Protein AF-A0A484FZ51-F1 (afdb_monomer)

Secondary structure (DSSP, 8-state):
--------------------PPPP---------SS--HHHHHHHHHHHHHHHHHHHHHHHHHHHHHHHHHHHHHHHHHHHHHHHHHHHHHHHHHHHHHHHHHHHHHT----------S-GGG-PPPP------STTHHHHHHHHHHHHHHHHHHHHHT-

Foldseek 3Di:
DDDDDDDDDDDDPPPPPDPDDDDDDDDDDDPDDPDDDVVVVVVVVVVVVVVVVVVVVVVVVVVVVVVVVVVVVVVVVVVVVVVVVVVVVVVVVVVVVVCVVVVVVVPDDDPDDDDDDDPPPPPPDDDPDDDDDCPCVVVVVVVVVVVVVVVVVVVVVVD

Radius of gyration: 43.94 Å; Cα contacts (8 Å, |Δi|>4): 1; chains: 1; bounding box: 105×54×116 Å

Sequence (159 aa):
MQFLLALSPNGTLKSRLSLSTRLPGAASQNVSSGGPSPMLVARIAEKKAELEHLKELRDLSAAVAGQMEALEQKLSTLSDGTEAIAMVIGNWHNVLRAISMASTKLAKPPTDEPTEPEEERSMPLPQTLVRIPTEHAPTLQAQAENAIEGAENSSMLSR

Structure (mmCIF, N/CA/C/O backbone):
data_AF-A0A484FZ51-F1
#
_entry.id   AF-A0A484FZ51-F1
#
loop_
_atom_site.group_PDB
_atom_site.id
_atom_site.type_symbol
_atom_site.label_atom_id
_atom_site.label_alt_id
_atom_site.label_comp_id
_atom_site.label_asym_id
_atom_site.label_entity_id
_atom_site.label_seq_id
_atom_site.pdbx_PDB_ins_code
_atom_site.Cartn_x
_atom_site.Cartn_y
_atom_site.Cartn_z
_atom_site.occupancy
_atom_site.B_iso_or_equiv
_atom_site.auth_seq_id
_atom_site.auth_comp_id
_atom_site.auth_asym_id
_atom_site.auth_atom_id
_atom_site.pdbx_PDB_model_num
ATOM 1 N N . MET A 1 1 ? 61.530 -5.740 -8.670 1.00 41.44 1 MET A N 1
ATOM 2 C CA . MET A 1 1 ? 61.052 -4.764 -7.671 1.00 41.44 1 MET A CA 1
ATOM 3 C C . MET A 1 1 ? 59.628 -4.383 -8.011 1.00 41.44 1 MET A C 1
ATOM 5 O O . MET A 1 1 ? 59.350 -4.044 -9.152 1.00 41.44 1 MET A O 1
ATOM 9 N N . GLN A 1 2 ? 58.752 -4.539 -7.030 1.00 45.59 2 GLN A N 1
ATOM 10 C CA . GLN A 1 2 ? 57.308 -4.346 -7.063 1.00 45.59 2 GLN A CA 1
ATOM 11 C C . GLN A 1 2 ? 56.976 -3.100 -6.237 1.00 45.59 2 GLN A C 1
ATOM 13 O O . GLN A 1 2 ? 57.512 -3.002 -5.145 1.00 45.59 2 GLN A O 1
ATOM 18 N N . PHE A 1 3 ? 56.122 -2.209 -6.749 1.00 35.88 3 PHE A N 1
ATOM 19 C CA . PHE A 1 3 ? 55.266 -1.230 -6.041 1.00 35.88 3 PHE A CA 1
ATOM 20 C C . PHE A 1 3 ? 54.271 -0.732 -7.112 1.00 35.88 3 PHE A C 1
ATOM 22 O O . PHE A 1 3 ? 54.704 -0.172 -8.111 1.00 35.88 3 PHE A O 1
ATOM 29 N N . LEU A 1 4 ? 53.004 -1.149 -7.192 1.00 41.19 4 LEU A N 1
ATOM 30 C CA . LEU A 1 4 ? 51.853 -1.080 -6.278 1.00 41.19 4 LEU A CA 1
ATOM 31 C C . LEU A 1 4 ? 51.253 0.336 -6.109 1.00 41.19 4 LEU A C 1
ATOM 33 O O . LEU A 1 4 ? 51.839 1.179 -5.449 1.00 41.19 4 LEU A O 1
ATOM 37 N N . LEU A 1 5 ? 50.038 0.480 -6.672 1.00 43.38 5 LEU A N 1
ATOM 38 C CA . LEU A 1 5 ? 48.888 1.338 -6.317 1.00 43.38 5 LEU A CA 1
ATOM 39 C C . LEU A 1 5 ? 49.073 2.858 -6.152 1.00 43.38 5 LEU A C 1
ATOM 41 O O . LEU A 1 5 ? 49.687 3.314 -5.199 1.00 43.38 5 LEU A O 1
ATOM 45 N N . ALA A 1 6 ? 48.297 3.627 -6.928 1.00 36.53 6 ALA A N 1
ATOM 46 C CA . ALA A 1 6 ? 47.382 4.616 -6.349 1.00 36.53 6 ALA A CA 1
ATOM 47 C C . ALA A 1 6 ? 46.270 5.001 -7.338 1.00 36.53 6 ALA A C 1
ATOM 49 O O . ALA A 1 6 ? 46.490 5.610 -8.382 1.00 36.53 6 ALA A O 1
ATOM 50 N N . LEU A 1 7 ? 45.057 4.633 -6.943 1.00 49.62 7 LEU A N 1
ATOM 51 C CA . LEU A 1 7 ? 43.792 5.229 -7.336 1.00 49.62 7 LEU A CA 1
ATOM 52 C C . LEU A 1 7 ? 43.815 6.736 -7.008 1.00 49.62 7 LEU A C 1
ATOM 54 O O . LEU A 1 7 ? 44.153 7.103 -5.882 1.00 49.62 7 LEU A O 1
ATOM 58 N N . SER A 1 8 ? 43.390 7.605 -7.925 1.00 46.28 8 SER A N 1
ATOM 59 C CA . SER A 1 8 ? 42.742 8.868 -7.552 1.00 46.28 8 SER A CA 1
ATOM 60 C C . SER A 1 8 ? 42.035 9.533 -8.728 1.00 46.28 8 SER A C 1
ATOM 62 O O . SER A 1 8 ? 42.366 9.265 -9.882 1.00 46.28 8 SER A O 1
ATOM 64 N N . PRO A 1 9 ? 41.006 10.337 -8.426 1.00 55.34 9 PRO A N 1
ATOM 65 C CA . PRO A 1 9 ? 39.780 10.457 -9.184 1.00 55.34 9 PRO A CA 1
ATOM 66 C C . PRO A 1 9 ? 39.753 11.829 -9.872 1.00 55.34 9 PRO A C 1
ATOM 68 O O . PRO A 1 9 ? 40.744 12.549 -9.891 1.00 55.34 9 PRO A O 1
ATOM 71 N N . ASN A 1 10 ? 38.585 12.231 -10.355 1.00 39.75 10 ASN A N 1
ATOM 72 C CA . ASN A 1 10 ? 38.274 13.588 -10.801 1.00 39.75 10 ASN A CA 1
ATOM 73 C C . ASN A 1 10 ? 38.620 13.933 -12.263 1.00 39.75 10 ASN A C 1
ATOM 75 O O . ASN A 1 10 ? 39.704 14.377 -12.625 1.00 39.75 10 ASN A O 1
ATOM 79 N N . GLY A 1 11 ? 37.583 13.817 -13.096 1.00 52.50 11 GLY A N 1
ATOM 80 C CA . GLY A 1 11 ? 36.967 15.033 -13.622 1.00 52.50 11 GLY A CA 1
ATOM 81 C C . GLY A 1 11 ? 37.769 15.796 -14.668 1.00 52.50 11 GLY A C 1
ATOM 82 O O . GLY A 1 11 ? 38.178 16.926 -14.439 1.00 52.50 11 GLY A O 1
ATOM 83 N N . THR A 1 12 ? 37.884 15.246 -15.874 1.00 38.94 12 THR A N 1
ATOM 84 C CA . THR A 1 12 ? 38.037 16.087 -17.070 1.00 38.94 12 THR A CA 1
ATOM 85 C C . THR A 1 12 ? 36.930 15.760 -18.061 1.00 38.94 12 THR A C 1
ATOM 87 O O . THR A 1 12 ? 36.986 14.785 -18.809 1.00 38.94 12 THR A O 1
ATOM 90 N N . LEU A 1 13 ? 35.890 16.603 -18.041 1.00 43.81 13 LEU A N 1
ATOM 91 C CA . LEU A 1 13 ? 34.866 16.678 -19.077 1.00 43.81 13 LEU A CA 1
ATOM 92 C C . LEU A 1 13 ? 35.560 16.905 -20.426 1.00 43.81 13 LEU A C 1
ATOM 94 O O . LEU A 1 13 ? 35.964 18.022 -20.754 1.00 43.81 13 LEU A O 1
ATOM 98 N N . LYS A 1 14 ? 35.654 15.864 -21.254 1.00 45.97 14 LYS A N 1
ATOM 99 C CA . LYS A 1 14 ? 35.835 16.059 -22.693 1.00 45.97 14 LYS A CA 1
ATOM 100 C C . LYS A 1 14 ? 34.494 16.498 -23.263 1.00 45.97 14 LYS A C 1
ATOM 102 O O . LYS A 1 14 ? 33.693 15.676 -23.694 1.00 45.97 14 LYS A O 1
ATOM 107 N N . SER A 1 15 ? 34.266 17.809 -23.251 1.00 48.56 15 SER A N 1
ATOM 108 C CA . SER A 1 15 ? 33.233 18.442 -24.065 1.00 48.56 15 SER A CA 1
ATOM 109 C C . SER A 1 15 ? 33.509 18.101 -25.529 1.00 48.56 15 SER A C 1
ATOM 111 O O . SER A 1 15 ? 34.396 18.668 -26.167 1.00 48.56 15 SER A O 1
ATOM 113 N N . ARG A 1 16 ? 32.796 17.107 -26.058 1.00 49.56 16 ARG A N 1
ATOM 114 C CA . ARG A 1 16 ? 32.667 16.907 -27.499 1.00 49.56 16 ARG A CA 1
ATOM 115 C C . ARG A 1 16 ? 31.301 17.428 -27.915 1.00 49.56 16 ARG A C 1
ATOM 117 O O . ARG A 1 16 ? 30.363 16.659 -28.090 1.00 49.56 16 ARG A O 1
ATOM 124 N N . LEU A 1 17 ? 31.211 18.742 -28.117 1.00 49.59 17 LEU A N 1
ATOM 125 C CA . LEU A 1 17 ? 30.235 19.284 -29.057 1.00 49.59 17 LEU A CA 1
ATOM 126 C C . LEU A 1 17 ? 30.550 18.672 -30.431 1.00 49.59 17 LEU A C 1
ATOM 128 O O . LEU A 1 17 ? 31.522 19.046 -31.082 1.00 49.59 17 LEU A O 1
ATOM 132 N N . SER A 1 18 ? 29.750 17.701 -30.862 1.00 49.25 18 SER A N 1
ATOM 133 C CA . SER A 1 18 ? 29.698 17.283 -32.261 1.00 49.25 18 SER A CA 1
ATOM 134 C C . SER A 1 18 ? 28.311 17.616 -32.791 1.00 49.25 18 SER A C 1
ATOM 136 O O . SER A 1 18 ? 27.397 16.798 -32.770 1.00 49.25 18 SER A O 1
ATOM 138 N N . LEU A 1 19 ? 28.153 18.863 -33.234 1.00 50.19 19 LEU A N 1
ATOM 139 C CA . LEU A 1 19 ? 27.029 19.280 -34.060 1.00 50.19 19 LEU A CA 1
ATOM 140 C C . LEU A 1 19 ? 27.341 18.850 -35.498 1.00 50.19 19 LEU A C 1
ATOM 142 O O . LEU A 1 19 ? 28.135 19.487 -36.186 1.00 50.19 19 LEU A O 1
ATOM 146 N N . SER A 1 20 ? 26.773 17.729 -35.940 1.00 55.22 20 SER A N 1
ATOM 147 C CA . SER A 1 20 ? 26.898 17.275 -37.327 1.00 55.22 20 SER A CA 1
ATOM 148 C C . SER A 1 20 ? 25.686 17.752 -38.128 1.00 55.22 20 SER A C 1
ATOM 150 O O . SER A 1 20 ? 24.657 17.083 -38.190 1.00 55.22 20 SER A O 1
ATOM 152 N N . THR A 1 21 ? 25.817 18.933 -38.732 1.00 54.72 21 THR A N 1
ATOM 153 C CA . THR A 1 21 ? 24.939 19.406 -39.810 1.00 54.72 21 THR A CA 1
ATOM 154 C C . THR A 1 21 ? 25.127 18.499 -41.025 1.00 54.72 21 THR A C 1
ATOM 156 O O . THR A 1 21 ? 26.227 18.408 -41.568 1.00 54.72 21 THR A O 1
ATOM 159 N N . ARG A 1 22 ? 24.063 17.815 -41.462 1.00 49.41 22 ARG A N 1
ATOM 160 C CA . ARG A 1 22 ? 24.036 17.082 -42.736 1.00 49.41 22 ARG A CA 1
ATOM 161 C C . ARG A 1 22 ? 23.414 17.965 -43.820 1.00 49.41 22 ARG A C 1
ATOM 163 O O . ARG A 1 22 ? 22.238 18.296 -43.726 1.00 49.41 22 ARG A O 1
ATOM 170 N N . LEU A 1 23 ? 24.181 18.273 -44.863 1.00 51.22 23 LEU A N 1
ATOM 171 C CA . LEU A 1 23 ? 23.661 18.615 -46.192 1.00 51.22 23 LEU A CA 1
ATOM 172 C C . LEU A 1 23 ? 23.864 17.394 -47.108 1.00 51.22 23 LEU A C 1
ATOM 174 O O . LEU A 1 23 ? 24.968 16.847 -47.112 1.00 51.22 23 LEU A O 1
ATOM 178 N N . PRO A 1 24 ? 22.867 16.962 -47.900 1.00 55.09 24 PRO A N 1
ATOM 179 C CA . PRO A 1 24 ? 23.087 16.034 -48.999 1.00 55.09 24 PRO A CA 1
ATOM 180 C C . PRO A 1 24 ? 23.305 16.826 -50.295 1.00 55.09 24 PRO A C 1
ATOM 182 O O . PRO A 1 24 ? 22.440 17.592 -50.712 1.00 55.09 24 PRO A O 1
ATOM 185 N N . GLY A 1 25 ? 24.450 16.649 -50.953 1.00 47.06 25 GLY A N 1
ATOM 186 C CA . GLY A 1 25 ? 24.676 17.263 -52.259 1.00 47.06 25 GLY A CA 1
ATOM 187 C C . GLY A 1 25 ? 26.016 16.896 -52.885 1.00 47.06 25 GLY A C 1
ATOM 188 O O . GLY A 1 25 ? 27.055 17.089 -52.269 1.00 47.06 25 GLY A O 1
ATOM 189 N N . ALA A 1 26 ? 25.933 16.449 -54.138 1.00 45.75 26 ALA A N 1
ATOM 190 C CA . ALA A 1 26 ? 26.993 16.140 -55.098 1.00 45.75 26 ALA A CA 1
ATOM 191 C C . ALA A 1 26 ? 27.640 14.743 -55.012 1.00 45.75 26 ALA A C 1
ATOM 193 O O . ALA A 1 26 ? 28.228 14.318 -54.022 1.00 45.75 26 ALA A O 1
ATOM 194 N N . ALA A 1 27 ? 27.483 14.040 -56.132 1.00 58.06 27 ALA A N 1
ATOM 195 C CA . ALA A 1 27 ? 27.945 12.701 -56.427 1.00 58.06 27 ALA A CA 1
ATOM 196 C C . ALA A 1 27 ? 29.472 12.562 -56.379 1.00 58.06 27 ALA A C 1
ATOM 198 O O . ALA A 1 27 ? 30.197 13.422 -56.869 1.00 58.06 27 ALA A O 1
ATOM 199 N N . SER A 1 28 ? 29.940 11.403 -55.918 1.00 49.94 28 SER A N 1
ATOM 200 C CA . SER A 1 28 ? 31.135 10.785 -56.483 1.00 49.94 28 SER A CA 1
ATOM 201 C C . SER A 1 28 ? 31.054 9.274 -56.303 1.00 49.94 28 SER A C 1
ATOM 203 O O . SER A 1 28 ? 30.885 8.759 -55.197 1.00 49.94 28 SER A O 1
ATOM 205 N N . GLN A 1 29 ? 31.088 8.577 -57.433 1.00 61.34 29 GLN A N 1
ATOM 206 C CA . GLN A 1 29 ? 31.115 7.129 -57.522 1.00 61.34 29 GLN A CA 1
ATOM 207 C C . GLN A 1 29 ? 32.466 6.635 -57.001 1.00 61.34 29 GLN A C 1
ATOM 209 O O . GLN A 1 29 ? 33.501 6.948 -57.578 1.00 61.34 29 GLN A O 1
ATOM 214 N N . ASN A 1 30 ? 32.456 5.825 -55.944 1.00 49.59 30 ASN A N 1
ATOM 215 C CA . ASN A 1 30 ? 33.525 4.864 -55.700 1.00 49.59 30 ASN A CA 1
ATOM 216 C C . ASN A 1 30 ? 32.934 3.618 -55.036 1.00 49.59 30 ASN A C 1
ATOM 218 O O . ASN A 1 30 ? 32.757 3.541 -53.820 1.00 49.59 30 ASN A O 1
ATOM 222 N N . VAL A 1 31 ? 32.586 2.646 -55.874 1.00 59.28 31 VAL A N 1
ATOM 223 C CA . VAL A 1 31 ? 32.299 1.267 -55.475 1.00 59.28 31 VAL A CA 1
ATOM 224 C C . VAL A 1 31 ? 33.612 0.608 -55.057 1.00 59.28 31 VAL A C 1
ATOM 226 O O . VAL A 1 31 ? 34.297 -0.025 -55.853 1.00 59.28 31 VAL A O 1
ATOM 229 N N . SER A 1 32 ? 33.980 0.781 -53.791 1.00 53.34 32 SER A N 1
ATOM 230 C CA . SER A 1 32 ? 35.094 0.072 -53.161 1.00 53.34 32 SER A CA 1
ATOM 231 C C . SER A 1 32 ? 34.568 -0.909 -52.115 1.00 53.34 32 SER A C 1
ATOM 233 O O . SER A 1 32 ? 34.107 -0.497 -51.056 1.00 53.34 32 SER A O 1
ATOM 235 N N . SER A 1 33 ? 34.684 -2.200 -52.455 1.00 49.47 33 SER A N 1
ATOM 236 C CA . SER A 1 33 ? 34.745 -3.392 -51.586 1.00 49.47 33 SER A CA 1
ATOM 237 C C . SER A 1 33 ? 33.664 -3.560 -50.505 1.00 49.47 33 SER A C 1
ATOM 239 O O . SER A 1 33 ? 33.656 -2.865 -49.494 1.00 49.47 33 SER A O 1
ATOM 241 N N . GLY A 1 34 ? 3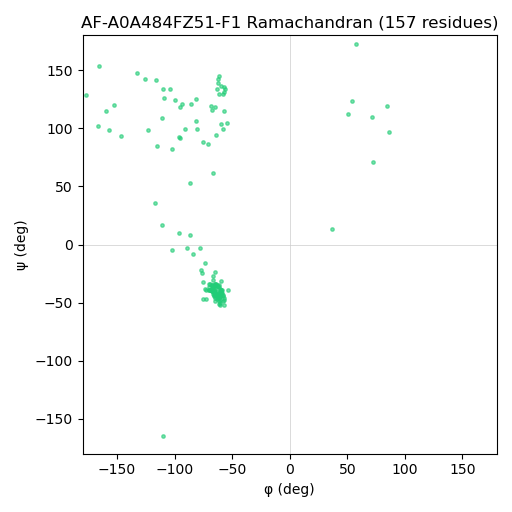2.812 -4.576 -50.689 1.00 59.97 34 GLY A N 1
ATOM 242 C CA . GLY A 1 34 ? 31.691 -4.972 -49.826 1.00 59.97 34 GLY A CA 1
ATOM 243 C C . GLY A 1 34 ? 32.053 -5.509 -48.435 1.00 59.97 34 GLY A C 1
ATOM 244 O O . GLY A 1 34 ? 31.706 -6.639 -48.103 1.00 59.97 34 GLY A O 1
ATOM 245 N N . GLY A 1 35 ? 32.696 -4.691 -47.603 1.00 67.38 35 GLY A N 1
ATOM 246 C CA .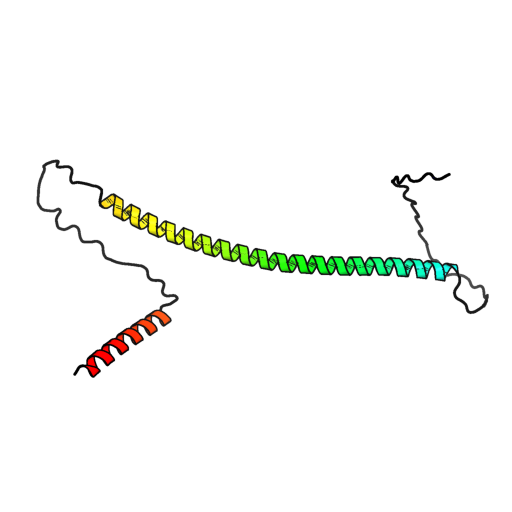 GLY A 1 35 ? 32.853 -4.917 -46.166 1.00 67.38 35 GLY A CA 1
ATOM 247 C C . GLY A 1 35 ? 32.507 -3.651 -45.370 1.00 67.38 35 GLY A C 1
ATOM 248 O O . GLY A 1 35 ? 32.720 -2.542 -45.866 1.00 67.38 35 GLY A O 1
ATOM 249 N N . PRO A 1 36 ? 31.955 -3.768 -44.148 1.00 73.44 36 PRO A N 1
ATOM 250 C CA . PRO A 1 36 ? 31.669 -2.602 -43.318 1.00 73.44 36 PRO A CA 1
ATOM 251 C C . PRO A 1 36 ? 32.968 -1.867 -42.955 1.00 73.44 36 PRO A C 1
ATOM 253 O O . PRO A 1 36 ? 33.949 -2.484 -42.542 1.00 73.44 36 PRO A O 1
ATOM 256 N N . SER A 1 37 ? 32.980 -0.536 -43.081 1.00 85.19 37 SER A N 1
ATOM 257 C CA . SER A 1 37 ? 34.148 0.283 -42.733 1.00 85.19 37 SER A CA 1
ATOM 258 C C . SER A 1 37 ? 34.519 0.109 -41.246 1.00 85.19 37 SER A C 1
ATOM 260 O O . SER A 1 37 ? 33.628 0.171 -40.395 1.00 85.19 37 SER A O 1
ATOM 262 N N . PRO A 1 38 ? 35.808 -0.033 -40.882 1.00 84.62 38 PRO A N 1
ATOM 263 C CA . PRO A 1 38 ? 36.238 -0.367 -39.513 1.00 84.62 38 PRO A CA 1
ATOM 264 C C . PRO A 1 38 ? 35.786 0.654 -38.451 1.00 84.62 38 PRO A C 1
ATOM 266 O O . PRO A 1 38 ? 35.458 0.286 -37.326 1.00 84.62 38 PRO A O 1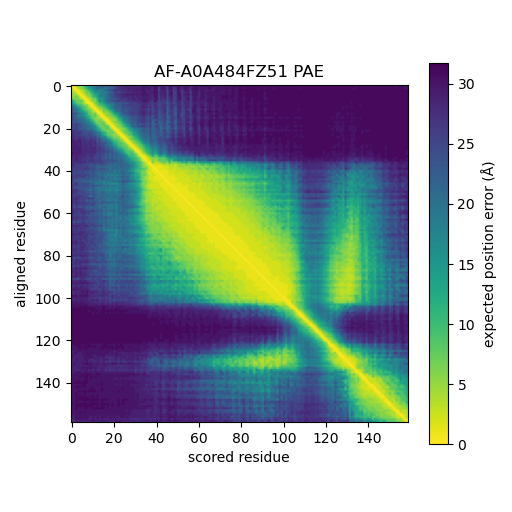
ATOM 269 N N . MET A 1 39 ? 35.664 1.932 -38.823 1.00 88.50 39 MET A N 1
ATOM 270 C CA . MET A 1 39 ? 35.095 2.984 -37.966 1.00 88.50 39 MET A CA 1
ATOM 271 C C . MET A 1 39 ? 33.616 2.758 -37.615 1.00 88.50 39 MET A C 1
ATOM 273 O O . MET A 1 39 ? 33.179 3.102 -36.517 1.00 88.50 39 MET A O 1
ATOM 277 N N . LEU A 1 40 ? 32.830 2.197 -38.537 1.00 89.62 40 LEU A N 1
ATOM 278 C CA . LEU A 1 40 ? 31.422 1.881 -38.292 1.00 89.62 40 LEU A CA 1
ATOM 279 C C . LEU A 1 40 ? 31.299 0.680 -37.357 1.00 89.62 40 LEU A C 1
ATOM 281 O O . LEU A 1 40 ? 30.468 0.702 -36.456 1.00 89.62 40 LEU A O 1
ATOM 285 N N . VAL A 1 41 ? 32.166 -0.322 -37.517 1.00 91.62 41 VAL A N 1
ATOM 286 C CA . VAL A 1 41 ? 32.217 -1.491 -36.627 1.00 91.62 41 VAL A CA 1
ATOM 287 C C . VAL A 1 41 ? 32.525 -1.071 -35.186 1.00 91.62 41 VAL A C 1
ATOM 289 O O . VAL A 1 41 ? 31.828 -1.504 -34.270 1.00 91.62 41 VAL A O 1
ATOM 292 N N . ALA A 1 42 ? 33.487 -0.164 -34.983 1.00 90.75 42 ALA A N 1
ATOM 293 C CA . ALA A 1 42 ? 33.805 0.372 -33.657 1.00 90.75 42 ALA A CA 1
ATOM 294 C C . ALA A 1 42 ? 32.615 1.115 -33.017 1.00 90.75 42 ALA A C 1
ATOM 296 O O . ALA A 1 42 ? 32.275 0.858 -31.864 1.00 90.75 42 ALA A O 1
ATOM 297 N N . ARG A 1 43 ? 31.919 1.975 -33.777 1.00 93.56 43 ARG A N 1
ATOM 298 C CA . ARG A 1 43 ? 30.713 2.674 -33.287 1.00 93.56 43 ARG A CA 1
ATOM 299 C C . ARG A 1 43 ? 29.555 1.728 -32.983 1.00 93.56 43 ARG A C 1
ATOM 301 O O . ARG A 1 43 ? 28.799 1.971 -32.050 1.00 93.56 43 ARG A O 1
ATOM 308 N N . ILE A 1 44 ? 29.393 0.663 -33.766 1.00 94.31 44 ILE A N 1
ATOM 309 C CA . ILE A 1 44 ? 28.371 -0.359 -33.507 1.00 94.31 44 ILE A CA 1
ATOM 310 C C . ILE A 1 44 ? 28.680 -1.090 -32.198 1.00 94.31 44 ILE A C 1
ATOM 312 O O . ILE A 1 44 ? 27.760 -1.333 -31.423 1.00 94.31 44 ILE A O 1
ATOM 316 N N . ALA A 1 45 ? 29.946 -1.425 -31.936 1.00 92.69 45 ALA A N 1
ATOM 317 C CA . ALA A 1 45 ? 30.347 -2.050 -30.678 1.00 92.69 45 ALA A CA 1
ATOM 318 C C . ALA A 1 45 ? 30.074 -1.130 -29.475 1.00 92.69 45 ALA A C 1
ATOM 320 O O . ALA A 1 45 ? 29.452 -1.563 -28.509 1.00 92.69 45 ALA A O 1
ATOM 321 N N . GLU A 1 46 ? 30.441 0.151 -29.576 1.00 92.81 46 GLU A N 1
ATOM 322 C CA . GLU A 1 46 ? 30.147 1.162 -28.551 1.00 92.81 46 GLU A CA 1
ATOM 323 C C . GLU A 1 46 ? 28.637 1.290 -28.294 1.00 92.81 46 GLU A C 1
ATOM 325 O O . GLU A 1 46 ? 28.188 1.201 -27.153 1.00 92.81 46 GLU A O 1
ATOM 330 N N . LYS A 1 47 ? 27.827 1.411 -29.354 1.00 96.88 47 LYS A N 1
ATOM 331 C CA . LYS A 1 47 ? 26.369 1.522 -29.217 1.00 96.88 47 LYS A CA 1
ATOM 332 C C . LYS A 1 47 ? 25.712 0.263 -28.670 1.00 96.88 47 LYS A C 1
ATOM 334 O O . LYS A 1 47 ? 24.699 0.381 -27.991 1.00 96.88 47 LYS A O 1
ATOM 339 N N . LYS A 1 48 ? 26.260 -0.925 -28.933 1.00 95.88 48 LYS A N 1
ATOM 340 C CA . LYS A 1 48 ? 25.776 -2.173 -28.325 1.00 95.88 48 LYS A CA 1
ATOM 341 C C . LYS A 1 48 ? 26.013 -2.193 -26.816 1.00 95.88 48 LYS A C 1
ATOM 343 O O . LYS A 1 48 ? 25.086 -2.546 -26.096 1.00 95.88 48 LYS A O 1
ATOM 348 N N . ALA A 1 49 ? 27.192 -1.765 -26.362 1.00 96.12 49 ALA A N 1
ATOM 349 C CA . ALA A 1 49 ? 27.497 -1.650 -24.936 1.00 96.12 49 ALA A CA 1
ATOM 350 C C . ALA A 1 49 ? 26.599 -0.607 -24.246 1.00 96.12 49 ALA A C 1
ATOM 352 O O . ALA A 1 49 ? 26.023 -0.871 -23.195 1.00 96.12 49 ALA A O 1
ATOM 353 N N . GLU A 1 50 ? 26.386 0.553 -24.877 1.00 95.69 50 GLU A N 1
ATOM 354 C CA . GLU A 1 50 ? 25.456 1.565 -24.355 1.00 95.69 50 GLU A CA 1
ATOM 355 C C . GLU A 1 50 ? 24.023 1.019 -24.248 1.00 95.69 50 GLU A C 1
ATOM 357 O O . GLU A 1 50 ? 23.330 1.266 -23.263 1.00 95.69 50 GLU A O 1
ATOM 362 N N . LEU A 1 51 ? 23.578 0.231 -25.233 1.00 96.75 51 LEU A N 1
ATOM 363 C CA . LEU A 1 51 ? 22.250 -0.381 -25.204 1.00 96.75 51 LEU A CA 1
ATOM 364 C C . LEU A 1 51 ? 22.106 -1.417 -24.083 1.00 96.75 51 LEU A C 1
ATOM 366 O O . LEU A 1 51 ? 21.029 -1.538 -23.504 1.00 96.75 51 LEU A O 1
ATOM 370 N N . GLU A 1 52 ? 23.159 -2.177 -23.794 1.00 97.31 52 GLU A N 1
ATOM 371 C CA . GLU A 1 52 ? 23.183 -3.125 -22.680 1.00 97.31 52 GLU A CA 1
ATOM 372 C C . GLU A 1 52 ? 22.991 -2.395 -21.347 1.00 97.31 52 GLU A C 1
ATOM 374 O O . GLU A 1 52 ? 22.059 -2.710 -20.609 1.00 97.31 52 GLU A O 1
ATOM 379 N N . HIS A 1 53 ? 23.742 -1.316 -21.121 1.00 95.75 53 HIS A N 1
ATOM 380 C CA . HIS A 1 53 ? 23.585 -0.490 -19.922 1.00 95.75 53 HIS A CA 1
ATOM 381 C C . HIS A 1 53 ? 22.177 0.127 -19.824 1.00 95.75 53 HIS A C 1
ATOM 383 O O . HIS A 1 53 ? 21.581 0.175 -18.749 1.00 95.75 53 HIS A O 1
ATOM 389 N N . LEU A 1 54 ? 21.596 0.581 -20.943 1.00 97.81 54 LEU A N 1
ATOM 390 C CA . LEU A 1 54 ? 20.223 1.103 -20.952 1.00 97.81 54 LEU A CA 1
ATOM 391 C C . LEU A 1 54 ? 19.187 0.024 -20.615 1.00 97.81 54 LEU A C 1
ATOM 393 O O . LEU A 1 54 ? 18.186 0.316 -19.956 1.00 97.81 54 LEU A O 1
ATOM 397 N N . LYS A 1 55 ? 19.410 -1.223 -21.041 1.00 98.06 55 LYS A N 1
ATOM 398 C CA . LYS A 1 55 ? 18.531 -2.346 -20.694 1.00 98.06 55 LYS A CA 1
ATOM 399 C C . LYS A 1 55 ? 18.580 -2.657 -19.207 1.00 98.06 55 LYS A C 1
ATOM 401 O O . LYS A 1 55 ? 17.504 -2.857 -18.642 1.00 98.06 55 LYS A O 1
ATOM 406 N N . GLU A 1 56 ? 19.770 -2.647 -18.609 1.00 97.81 56 GLU A N 1
ATOM 407 C CA . GLU A 1 56 ? 19.962 -2.812 -17.164 1.00 97.81 56 GLU A CA 1
ATOM 408 C C . GLU A 1 56 ? 19.260 -1.698 -16.385 1.00 97.81 56 GLU A C 1
ATOM 410 O O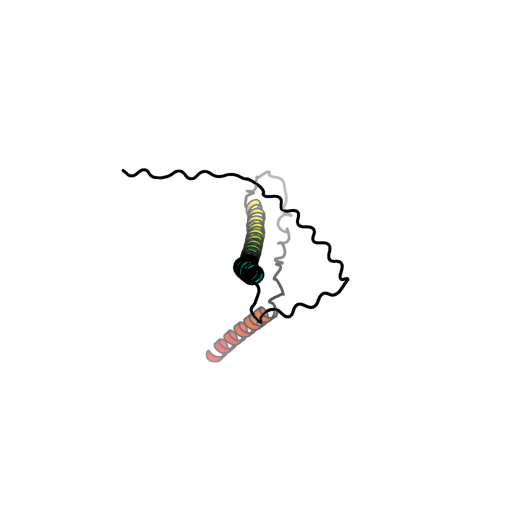 . GLU A 1 56 ? 18.483 -1.977 -15.474 1.00 97.81 56 GLU A O 1
ATOM 415 N N . LEU A 1 57 ? 19.439 -0.433 -16.786 1.00 97.94 57 LEU A N 1
ATOM 416 C CA . LEU A 1 57 ? 18.752 0.699 -16.153 1.00 97.94 57 LEU A CA 1
ATOM 417 C C . LEU A 1 57 ? 17.228 0.574 -16.240 1.00 97.94 57 LEU A C 1
ATOM 419 O O . LEU A 1 57 ? 16.521 0.888 -15.280 1.00 97.94 57 LEU A O 1
ATOM 423 N N . ARG A 1 58 ? 16.708 0.096 -17.373 1.00 97.94 58 ARG A N 1
ATOM 424 C CA . ARG A 1 58 ? 15.275 -0.156 -17.549 1.00 97.94 58 ARG A CA 1
ATOM 425 C C . ARG A 1 58 ? 14.788 -1.317 -16.676 1.00 97.94 58 ARG A C 1
ATOM 427 O O . ARG A 1 58 ? 13.707 -1.193 -16.108 1.00 97.94 58 ARG A O 1
ATOM 434 N N . ASP A 1 59 ? 15.564 -2.391 -16.517 1.00 98.12 59 ASP A N 1
ATOM 435 C CA . ASP A 1 59 ? 15.220 -3.491 -15.598 1.00 98.12 59 ASP A CA 1
ATOM 436 C C . ASP A 1 59 ? 15.219 -3.025 -14.140 1.00 98.12 59 ASP A C 1
ATOM 438 O O . ASP A 1 59 ? 14.275 -3.301 -13.403 1.00 98.12 59 ASP A O 1
ATOM 442 N N . LEU A 1 60 ? 16.233 -2.255 -13.735 1.00 98.12 60 LEU A N 1
ATOM 443 C CA . LEU A 1 60 ? 16.309 -1.670 -12.396 1.00 98.12 60 LEU A CA 1
ATOM 444 C C . LEU A 1 60 ? 15.132 -0.726 -12.133 1.00 98.12 60 LEU A C 1
ATOM 446 O O . LEU A 1 60 ? 14.518 -0.790 -11.071 1.00 98.12 60 LEU A O 1
ATOM 450 N N . SER A 1 61 ? 14.772 0.108 -13.110 1.00 97.75 61 SER A N 1
ATOM 451 C CA . SER A 1 61 ? 13.620 1.010 -12.995 1.00 97.75 61 SER A CA 1
ATOM 452 C C . SER A 1 61 ? 12.305 0.236 -12.863 1.00 97.75 61 SER A C 1
ATOM 454 O O . SER A 1 61 ? 11.458 0.609 -12.054 1.00 97.75 61 SER A O 1
ATOM 456 N N . ALA A 1 62 ? 12.145 -0.865 -13.605 1.00 98.06 62 ALA A N 1
ATOM 457 C CA . ALA A 1 62 ? 10.986 -1.744 -13.476 1.00 98.06 62 ALA A CA 1
ATOM 458 C C . ALA A 1 62 ? 10.935 -2.429 -12.098 1.00 98.06 62 ALA A C 1
ATOM 460 O O . ALA A 1 62 ? 9.870 -2.503 -11.487 1.00 98.06 62 ALA A O 1
ATOM 461 N N . ALA A 1 63 ? 12.080 -2.870 -11.570 1.00 98.12 63 ALA A N 1
ATOM 462 C CA . ALA A 1 63 ? 12.164 -3.448 -10.232 1.00 98.12 63 ALA A CA 1
ATOM 463 C C . ALA A 1 63 ? 11.793 -2.430 -9.139 1.00 98.12 63 ALA A C 1
ATOM 465 O O . ALA A 1 63 ? 11.040 -2.762 -8.224 1.00 98.12 63 ALA A O 1
ATOM 466 N N . VAL A 1 64 ? 12.267 -1.184 -9.248 1.00 98.38 64 VAL A N 1
ATOM 467 C CA . VAL A 1 64 ? 11.903 -0.101 -8.317 1.00 98.38 64 VAL A CA 1
ATOM 468 C C . VAL A 1 64 ? 10.408 0.205 -8.386 1.00 98.38 64 VAL A C 1
ATOM 470 O O . VAL A 1 64 ? 9.774 0.338 -7.342 1.00 98.38 64 VAL A O 1
ATOM 473 N N . ALA A 1 65 ? 9.822 0.262 -9.584 1.00 98.38 65 ALA A N 1
ATOM 474 C CA . ALA A 1 65 ? 8.381 0.451 -9.733 1.00 98.38 65 ALA A CA 1
ATOM 475 C C . ALA A 1 65 ? 7.589 -0.662 -9.021 1.00 98.38 65 ALA A C 1
ATOM 477 O O . ALA A 1 65 ? 6.677 -0.364 -8.252 1.00 98.38 65 ALA A O 1
ATOM 478 N N . GLY A 1 66 ? 8.005 -1.925 -9.176 1.00 98.31 66 GLY A N 1
ATOM 479 C CA . GLY A 1 66 ? 7.400 -3.046 -8.449 1.00 98.31 66 GLY A CA 1
ATOM 480 C C . GLY A 1 66 ? 7.558 -2.939 -6.926 1.00 98.31 66 GLY A C 1
ATOM 481 O O . GLY A 1 66 ? 6.647 -3.281 -6.175 1.00 98.31 66 GLY A O 1
ATOM 482 N N . GLN A 1 67 ? 8.684 -2.410 -6.439 1.00 98.31 67 GLN A N 1
ATOM 483 C CA . GLN A 1 67 ? 8.855 -2.135 -5.009 1.00 98.31 67 GLN A CA 1
ATOM 484 C C . GLN A 1 67 ? 7.928 -1.021 -4.511 1.00 98.31 67 GLN A C 1
ATOM 486 O O . GLN A 1 67 ? 7.446 -1.115 -3.383 1.00 98.31 67 GLN A O 1
ATOM 491 N N . MET A 1 68 ? 7.659 0.010 -5.319 1.00 98.50 68 MET A N 1
ATOM 492 C CA . MET A 1 68 ? 6.718 1.069 -4.940 1.00 98.50 68 MET A CA 1
ATOM 493 C C . MET A 1 68 ? 5.284 0.541 -4.822 1.00 98.50 68 MET A C 1
ATOM 495 O O . MET A 1 68 ? 4.617 0.868 -3.846 1.00 98.50 68 MET A O 1
ATOM 499 N N . GLU A 1 69 ? 4.852 -0.337 -5.728 1.00 98.00 69 GLU A N 1
ATOM 500 C CA . GLU A 1 69 ? 3.540 -1.001 -5.646 1.00 98.00 69 GLU A CA 1
ATOM 501 C C . GLU A 1 69 ? 3.428 -1.894 -4.394 1.00 98.00 69 GLU A C 1
ATOM 503 O O . GLU A 1 69 ? 2.445 -1.851 -3.651 1.00 98.00 69 GLU A O 1
ATOM 508 N N . ALA A 1 70 ? 4.477 -2.661 -4.082 1.00 97.94 70 ALA A N 1
ATOM 509 C CA . ALA A 1 70 ? 4.503 -3.473 -2.865 1.00 97.94 70 ALA A CA 1
ATOM 510 C C . ALA A 1 70 ? 4.497 -2.620 -1.580 1.00 97.94 70 ALA A C 1
ATOM 512 O O . ALA A 1 70 ? 3.940 -3.030 -0.558 1.00 97.94 70 ALA A O 1
ATOM 513 N N . LEU A 1 71 ? 5.139 -1.447 -1.597 1.00 98.00 71 LEU A N 1
ATOM 514 C CA . LEU A 1 71 ? 5.092 -0.499 -0.482 1.00 98.00 71 LEU A CA 1
ATOM 515 C C . LEU A 1 71 ? 3.705 0.126 -0.329 1.00 98.00 71 LEU A C 1
ATOM 517 O O . LEU A 1 71 ? 3.241 0.259 0.801 1.00 98.00 71 LEU A O 1
ATOM 521 N N . GLU A 1 72 ? 3.030 0.451 -1.428 1.00 97.88 72 GLU A N 1
ATOM 522 C CA . GLU A 1 72 ? 1.655 0.957 -1.420 1.00 97.88 72 GLU A CA 1
ATOM 523 C C . GLU A 1 72 ? 0.703 -0.018 -0.716 1.00 97.88 72 GLU A C 1
ATOM 525 O O . GLU A 1 72 ? -0.006 0.375 0.211 1.00 97.88 72 GLU A O 1
ATOM 530 N N . GLN A 1 73 ? 0.760 -1.310 -1.049 1.00 98.25 73 GLN A N 1
ATOM 531 C CA . GLN A 1 73 ? -0.063 -2.334 -0.386 1.00 98.25 73 GLN A CA 1
ATOM 532 C C . GLN A 1 73 ? 0.205 -2.424 1.123 1.00 98.25 73 GLN A C 1
ATOM 534 O O . GLN A 1 73 ? -0.721 -2.573 1.929 1.00 98.25 73 GLN A O 1
ATOM 539 N N . LYS A 1 74 ? 1.472 -2.292 1.535 1.00 98.31 74 LYS A N 1
ATOM 540 C CA . LYS A 1 74 ? 1.840 -2.273 2.959 1.00 98.31 74 LYS A CA 1
ATOM 541 C C . LYS A 1 74 ? 1.319 -1.025 3.667 1.00 98.31 74 LYS A C 1
ATOM 543 O O . LYS A 1 74 ? 0.861 -1.132 4.802 1.00 98.31 74 LYS A O 1
ATOM 548 N N . LEU A 1 75 ? 1.374 0.136 3.013 1.00 98.31 75 LEU A N 1
ATOM 549 C CA . LEU A 1 75 ? 0.826 1.381 3.553 1.00 98.31 75 LEU A CA 1
ATOM 550 C C . LEU A 1 75 ? -0.698 1.318 3.677 1.00 98.31 75 LEU A C 1
ATOM 552 O O . LEU A 1 75 ? -1.216 1.741 4.706 1.00 98.31 75 LEU A O 1
ATOM 556 N N . SER A 1 76 ? -1.395 0.728 2.701 1.00 98.06 76 SER A N 1
ATOM 557 C CA . SER A 1 76 ? -2.838 0.466 2.794 1.00 98.06 76 SER A CA 1
ATOM 558 C C . SER A 1 76 ? -3.155 -0.392 4.017 1.00 98.06 76 SER A C 1
ATOM 560 O O . SER A 1 76 ? -3.927 0.021 4.872 1.00 98.06 76 SER A O 1
ATOM 562 N N . THR A 1 77 ? -2.466 -1.526 4.178 1.00 97.88 77 THR A N 1
ATOM 563 C CA . THR A 1 77 ? -2.687 -2.430 5.323 1.00 97.88 77 THR A CA 1
ATOM 564 C C . THR A 1 77 ? -2.440 -1.729 6.667 1.00 97.88 77 THR A C 1
ATOM 566 O O . THR A 1 77 ? -3.159 -1.951 7.641 1.00 97.88 77 THR A O 1
ATOM 569 N N . LEU A 1 78 ? -1.416 -0.874 6.743 1.00 98.31 78 LEU A N 1
ATOM 570 C CA . LEU A 1 78 ? -1.111 -0.106 7.951 1.00 98.31 78 LEU A CA 1
ATOM 571 C C . LEU A 1 78 ? -2.161 0.983 8.226 1.00 98.31 78 LEU A C 1
ATOM 573 O O . LEU A 1 78 ? -2.504 1.219 9.387 1.00 98.31 78 LEU A O 1
ATOM 577 N N . SER A 1 79 ? -2.684 1.619 7.176 1.00 97.88 79 SER A N 1
ATOM 578 C CA . SER A 1 79 ? -3.797 2.566 7.268 1.00 97.88 79 SER A CA 1
ATOM 579 C C . SER A 1 79 ? -5.048 1.881 7.820 1.00 97.88 79 SER A C 1
ATOM 581 O O . SER A 1 79 ? -5.584 2.331 8.833 1.00 97.88 79 SER A O 1
ATOM 583 N N . ASP A 1 80 ? -5.436 0.742 7.243 1.00 98.00 80 ASP A N 1
ATOM 584 C CA . ASP A 1 80 ? -6.604 -0.040 7.668 1.00 98.00 80 ASP A CA 1
ATOM 585 C C . ASP A 1 80 ? -6.464 -0.502 9.130 1.00 98.00 80 ASP A C 1
ATOM 587 O O . ASP A 1 80 ? -7.389 -0.397 9.939 1.00 98.00 80 ASP A O 1
ATOM 591 N N . GLY A 1 81 ? -5.264 -0.950 9.520 1.00 97.75 81 GLY A N 1
ATOM 592 C CA . GLY A 1 81 ? -4.964 -1.305 10.909 1.00 97.75 81 GLY A CA 1
ATOM 593 C C . GLY A 1 81 ? -5.065 -0.116 11.873 1.00 97.75 81 GLY A C 1
ATOM 594 O O . GLY A 1 81 ? -5.521 -0.270 13.007 1.00 97.75 81 GLY A O 1
ATOM 595 N N . THR A 1 82 ? -4.684 1.084 11.429 1.00 97.81 82 THR A N 1
ATOM 596 C CA . THR A 1 82 ? -4.795 2.309 12.236 1.00 97.81 82 THR A CA 1
ATOM 597 C C . THR A 1 82 ? -6.255 2.728 12.414 1.00 97.81 82 THR A C 1
ATOM 599 O O . THR A 1 82 ? -6.647 3.111 13.519 1.00 97.81 82 THR A O 1
ATOM 602 N N . GLU A 1 83 ? -7.082 2.593 11.376 1.00 97.69 83 GLU A N 1
ATOM 603 C CA . GLU A 1 83 ? -8.531 2.805 11.460 1.00 97.69 83 GLU A CA 1
ATOM 604 C C . GLU A 1 83 ? -9.187 1.820 12.441 1.00 97.69 83 GLU A C 1
ATOM 606 O O . GLU A 1 83 ? -9.956 2.230 13.316 1.00 97.69 83 GLU A O 1
ATOM 611 N N . ALA A 1 84 ? -8.808 0.540 12.387 1.00 97.69 84 ALA A N 1
ATOM 612 C CA . ALA A 1 84 ? -9.289 -0.466 13.332 1.00 97.69 84 ALA A CA 1
ATOM 613 C C . ALA A 1 84 ? -8.964 -0.103 14.793 1.00 97.69 84 ALA A C 1
ATOM 615 O O . ALA A 1 84 ? -9.823 -0.204 15.674 1.00 97.69 84 ALA A O 1
ATOM 616 N N . ILE A 1 85 ? -7.748 0.380 15.062 1.00 97.81 85 ILE A N 1
ATOM 617 C CA . ILE A 1 85 ? -7.359 0.846 16.401 1.00 97.81 85 ILE A CA 1
ATOM 618 C C . ILE A 1 85 ? -8.159 2.092 16.804 1.00 97.81 85 ILE A C 1
ATOM 620 O O . ILE A 1 85 ? -8.604 2.181 17.951 1.00 97.81 85 ILE A O 1
ATOM 624 N N . ALA A 1 86 ? -8.387 3.034 15.885 1.00 97.88 86 ALA A N 1
ATOM 625 C CA . ALA A 1 86 ? -9.198 4.219 16.154 1.00 97.88 86 ALA A CA 1
ATOM 626 C C . ALA A 1 86 ? -10.636 3.847 16.561 1.00 97.88 86 ALA A C 1
ATOM 628 O O . ALA A 1 86 ? -11.160 4.414 17.524 1.00 97.88 86 ALA A O 1
ATOM 629 N N . MET A 1 87 ? -11.242 2.845 15.912 1.00 96.62 87 MET A N 1
ATOM 630 C CA . MET A 1 87 ? -12.555 2.316 16.305 1.00 96.62 87 MET A CA 1
ATOM 631 C C . MET A 1 87 ? -12.542 1.729 17.719 1.00 96.62 87 MET A C 1
ATOM 633 O O . MET A 1 87 ? -13.429 2.023 18.524 1.00 96.62 87 MET A O 1
ATOM 637 N N . VAL A 1 88 ? -11.521 0.932 18.051 1.00 97.94 88 VAL A N 1
ATOM 638 C CA . VAL A 1 88 ? -11.370 0.349 19.391 1.00 97.94 88 VAL A CA 1
ATOM 639 C C . VAL A 1 88 ? -11.246 1.456 20.437 1.00 97.94 88 VAL A C 1
ATOM 641 O O . VAL A 1 88 ? -11.998 1.455 21.410 1.00 97.94 88 VAL A O 1
ATOM 644 N N . ILE A 1 89 ? -10.364 2.437 20.232 1.00 97.75 89 ILE A N 1
ATOM 645 C CA . ILE A 1 89 ? -10.194 3.565 21.162 1.00 97.75 89 ILE A CA 1
ATOM 646 C C . ILE A 1 89 ? -11.494 4.369 21.295 1.00 97.75 89 ILE A C 1
ATOM 648 O O . ILE A 1 89 ? -11.877 4.719 22.413 1.00 97.75 89 ILE A O 1
ATOM 652 N N . GLY A 1 90 ? -12.204 4.614 20.192 1.00 96.06 90 GLY A N 1
ATOM 653 C CA . GLY A 1 90 ? -13.516 5.263 20.208 1.00 96.06 90 GLY A CA 1
ATOM 654 C C . GLY A 1 90 ? -14.536 4.495 21.053 1.00 96.06 90 GLY A C 1
ATOM 655 O O . GLY A 1 90 ? -15.252 5.090 21.861 1.00 96.06 90 GLY A O 1
ATOM 656 N N . ASN A 1 91 ? -14.554 3.165 20.947 1.00 95.62 91 ASN A N 1
ATOM 657 C CA . ASN A 1 91 ? -15.393 2.320 21.790 1.00 95.62 91 ASN A CA 1
ATOM 658 C C . ASN A 1 91 ? -14.992 2.398 23.275 1.00 95.62 91 ASN A C 1
ATOM 660 O O . ASN A 1 91 ? -15.842 2.641 24.134 1.00 95.62 91 ASN A O 1
ATOM 664 N N . TRP A 1 92 ? -13.702 2.263 23.595 1.00 97.94 92 TRP A N 1
ATOM 665 C CA . TRP A 1 92 ? -13.212 2.358 24.977 1.00 97.94 92 TRP A CA 1
ATOM 666 C C . TRP A 1 92 ? -13.477 3.731 25.604 1.00 97.94 92 TRP A C 1
ATOM 668 O O . TRP A 1 92 ? -13.809 3.803 26.788 1.00 97.94 92 TRP A O 1
ATOM 678 N N . HIS A 1 93 ? -13.407 4.814 24.824 1.00 97.25 93 HIS A N 1
ATOM 679 C CA . HIS A 1 93 ? -13.801 6.149 25.276 1.00 97.25 93 HIS A CA 1
ATOM 680 C C . HIS A 1 93 ? -15.259 6.170 25.759 1.00 97.25 93 HIS A C 1
ATOM 682 O O . HIS A 1 93 ? -15.546 6.686 26.842 1.00 97.25 93 HIS A O 1
ATOM 688 N N . ASN A 1 94 ? -16.172 5.567 24.994 1.00 95.06 94 ASN A N 1
ATOM 689 C CA . ASN A 1 94 ? -17.587 5.492 25.355 1.00 95.06 94 ASN A CA 1
ATOM 690 C C . ASN A 1 94 ? -17.809 4.656 26.625 1.00 95.06 94 ASN A C 1
ATOM 692 O O . ASN A 1 94 ? -18.547 5.087 27.513 1.00 95.06 94 ASN A O 1
ATOM 696 N N . VAL A 1 95 ? -17.134 3.506 26.747 1.00 96.31 95 VAL A N 1
ATOM 697 C CA . VAL A 1 95 ? -17.211 2.634 27.934 1.00 96.31 95 VAL A CA 1
ATOM 698 C C . VAL A 1 95 ? -16.735 3.368 29.189 1.00 96.31 95 VAL A C 1
ATOM 700 O O . VAL A 1 95 ? -17.462 3.435 30.182 1.00 96.31 95 VAL A O 1
ATOM 703 N N . LEU A 1 96 ? -15.547 3.977 29.148 1.00 96.81 96 LEU A N 1
ATOM 704 C CA . LEU A 1 96 ? -14.986 4.699 30.294 1.00 96.81 96 LEU A CA 1
ATOM 705 C C . LEU A 1 96 ? -15.849 5.904 30.691 1.00 96.81 96 LEU A C 1
ATOM 707 O O . LEU A 1 96 ? -16.031 6.174 31.881 1.00 96.81 96 LEU A O 1
ATOM 711 N N . ARG A 1 97 ? -16.438 6.602 29.715 1.00 93.81 97 ARG A N 1
ATOM 712 C CA . ARG A 1 97 ? -17.376 7.702 29.969 1.00 93.81 97 ARG A CA 1
ATOM 713 C C . ARG A 1 97 ? -18.651 7.219 30.653 1.00 93.81 97 ARG A C 1
ATOM 715 O O . ARG A 1 97 ? -19.075 7.838 31.627 1.00 93.81 97 ARG A O 1
ATOM 722 N N . ALA A 1 98 ? -19.238 6.121 30.177 1.00 92.81 98 ALA A N 1
ATOM 723 C CA . ALA A 1 98 ? -20.429 5.528 30.779 1.00 92.81 98 ALA A CA 1
ATOM 724 C C . ALA A 1 98 ? -20.168 5.115 32.236 1.00 92.81 98 ALA A C 1
ATOM 726 O O . ALA A 1 98 ? -20.959 5.449 33.120 1.00 92.81 98 ALA A O 1
ATOM 727 N N . ILE A 1 99 ? -19.020 4.482 32.503 1.00 92.38 99 ILE A N 1
ATOM 728 C CA . ILE A 1 99 ? -18.596 4.118 33.862 1.00 92.38 99 ILE A CA 1
ATOM 729 C C . ILE A 1 99 ? -18.420 5.366 34.729 1.00 92.38 99 ILE A C 1
ATOM 731 O O . ILE A 1 99 ? -18.935 5.399 35.840 1.00 92.38 99 ILE A O 1
ATOM 735 N N . SER A 1 100 ? -17.752 6.413 34.240 1.00 91.81 100 SER A N 1
ATOM 736 C CA . SER A 1 100 ? -17.558 7.658 35.000 1.00 91.81 100 SER A CA 1
ATOM 737 C C . SER A 1 100 ? -18.889 8.344 35.351 1.00 91.81 100 SER A C 1
ATOM 739 O O . SER A 1 100 ? -19.120 8.723 36.504 1.00 91.81 100 SER A O 1
ATOM 741 N N . MET A 1 101 ? -19.818 8.430 34.391 1.00 89.56 101 MET A N 1
ATOM 742 C CA . MET A 1 101 ? -21.159 8.987 34.616 1.00 89.56 101 MET A CA 1
ATOM 743 C C . MET A 1 101 ? -21.986 8.162 35.613 1.00 89.56 101 MET A C 1
ATOM 745 O O . MET A 1 101 ? -22.775 8.734 36.366 1.00 89.56 101 MET A O 1
ATOM 749 N N . ALA A 1 102 ? -21.813 6.838 35.641 1.00 87.81 102 ALA A N 1
ATOM 750 C CA . ALA A 1 102 ? -22.453 5.975 36.632 1.00 87.81 102 ALA A CA 1
ATOM 751 C C . ALA A 1 102 ? -21.773 6.087 38.011 1.00 87.81 102 ALA A C 1
ATOM 753 O O . ALA A 1 102 ? -22.444 6.283 39.021 1.00 87.81 102 ALA A O 1
ATOM 754 N N . SER A 1 103 ? -20.441 6.032 38.062 1.00 87.50 103 SER A N 1
ATOM 755 C CA . SER A 1 103 ? -19.648 6.006 39.297 1.00 87.50 103 SER A CA 1
ATOM 756 C C . SER A 1 103 ? -19.717 7.314 40.085 1.00 87.50 103 SER A C 1
ATOM 758 O O . SER A 1 103 ? -19.726 7.283 41.313 1.00 87.50 103 SER A O 1
ATOM 760 N N . THR A 1 104 ? -19.793 8.465 39.413 1.00 76.56 104 THR A N 1
ATOM 761 C CA . THR A 1 104 ? -19.950 9.772 40.082 1.00 76.56 104 THR A CA 1
ATOM 762 C C . THR A 1 104 ? -21.302 9.916 40.780 1.00 76.56 104 THR A C 1
ATOM 764 O O . THR A 1 104 ? -21.390 10.605 41.794 1.00 76.56 104 THR A O 1
ATOM 767 N N . LYS A 1 105 ? -22.344 9.221 40.304 1.00 65.88 105 LYS A N 1
ATOM 768 C CA . LYS A 1 105 ? -23.652 9.169 40.974 1.00 65.88 105 LYS A CA 1
ATOM 769 C C . LYS A 1 105 ? -23.666 8.259 42.205 1.00 65.88 105 LYS A C 1
ATOM 771 O O . LYS A 1 105 ? -24.470 8.501 43.096 1.00 65.88 105 LYS A O 1
ATOM 776 N N . LEU A 1 106 ? -22.781 7.259 42.291 1.00 59.56 106 LEU A N 1
ATOM 777 C CA . LEU A 1 106 ? -22.662 6.405 43.483 1.00 59.56 106 LEU A CA 1
ATOM 778 C C . LEU A 1 106 ? -21.916 7.083 44.648 1.00 59.56 106 LEU A C 1
ATOM 780 O O . LEU A 1 106 ? -22.091 6.680 45.792 1.00 59.56 106 LEU A O 1
ATOM 784 N N . ALA A 1 107 ? -21.088 8.100 44.386 1.00 56.09 107 ALA A N 1
ATOM 785 C CA . ALA A 1 107 ? -20.175 8.681 45.376 1.00 56.09 107 ALA A CA 1
ATOM 786 C C . ALA A 1 107 ? -20.772 9.799 46.256 1.00 56.09 107 ALA A C 1
ATOM 788 O O . ALA A 1 107 ? -20.022 10.435 46.993 1.00 56.09 107 ALA A O 1
ATOM 789 N N . LYS A 1 108 ? -22.086 10.067 46.203 1.00 51.19 108 LYS A N 1
ATOM 790 C CA . LYS A 1 108 ? -22.734 11.025 47.114 1.00 51.19 108 LYS A CA 1
ATOM 791 C C . LYS A 1 108 ? -23.352 10.274 48.303 1.00 51.19 108 LYS A C 1
ATOM 793 O O . LYS A 1 108 ? -24.496 9.838 48.185 1.00 51.19 108 LYS A O 1
ATOM 798 N N . PRO A 1 109 ? -22.644 10.099 49.439 1.00 49.34 109 PRO A N 1
ATOM 799 C CA . PRO A 1 109 ? -23.328 9.761 50.678 1.00 49.34 109 PRO A CA 1
ATOM 800 C C . PRO A 1 109 ? -24.284 10.915 51.031 1.00 49.34 109 PRO A C 1
ATOM 802 O O . PRO A 1 109 ? -23.939 12.079 50.780 1.00 49.34 109 PRO A O 1
ATOM 805 N N . PRO A 1 110 ? -25.482 10.629 51.567 1.00 49.75 110 PRO A N 1
ATOM 806 C CA . PRO A 1 110 ? -26.379 11.672 52.040 1.00 49.75 110 PRO A CA 1
ATOM 807 C C . PRO A 1 110 ? -25.634 12.490 53.098 1.00 49.75 110 PRO A C 1
ATOM 809 O O . PRO A 1 110 ? -25.194 11.969 54.118 1.00 49.75 110 PRO A O 1
ATOM 812 N N . THR A 1 111 ? -25.393 13.762 52.792 1.00 45.00 111 THR A N 1
ATOM 813 C CA . THR A 1 111 ? -24.995 14.740 53.799 1.00 45.00 111 THR A CA 1
ATOM 814 C C . THR A 1 111 ? -26.295 15.167 54.454 1.00 45.00 111 THR A C 1
ATOM 816 O O . THR A 1 111 ? -27.108 15.825 53.807 1.00 45.00 111 THR A O 1
ATOM 81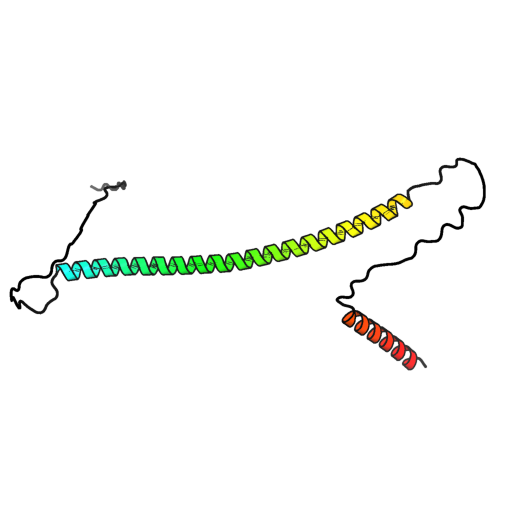9 N N . ASP A 1 112 ? -26.508 14.701 55.681 1.00 43.50 112 ASP A N 1
ATOM 820 C CA . ASP A 1 112 ? -27.636 15.075 56.527 1.00 43.50 112 ASP A CA 1
ATOM 821 C C . ASP A 1 112 ? -27.555 16.577 56.859 1.00 43.50 112 ASP A C 1
ATOM 823 O O . ASP A 1 112 ? -26.888 16.983 57.806 1.00 43.50 112 ASP A O 1
ATOM 827 N N . GLU A 1 113 ? -28.238 17.404 56.070 1.00 41.12 113 GLU A N 1
ATOM 828 C CA . GLU A 1 113 ? -28.860 18.640 56.554 1.00 41.12 113 GLU A CA 1
ATOM 829 C C . GLU A 1 113 ? -30.353 18.327 56.761 1.00 41.12 113 GLU A C 1
ATOM 831 O O . GLU A 1 113 ? -31.000 17.831 55.832 1.00 41.12 113 GLU A O 1
ATOM 836 N N . PRO A 1 114 ? -30.928 18.548 57.958 1.00 56.84 114 PRO A N 1
ATOM 837 C CA . PRO A 1 114 ? -32.285 18.116 58.255 1.00 56.84 114 PRO A CA 1
ATOM 838 C C . PRO A 1 114 ? -33.291 19.219 57.906 1.00 56.84 114 PRO A C 1
ATOM 840 O O . PRO A 1 114 ? -33.492 20.123 58.713 1.00 56.84 114 PRO A O 1
ATOM 843 N N . THR A 1 115 ? -33.969 19.164 56.752 1.00 39.41 115 THR A N 1
ATOM 844 C CA . THR A 1 115 ? -35.231 19.915 56.537 1.00 39.41 115 THR A CA 1
ATOM 845 C C . THR A 1 115 ? -36.118 19.304 55.430 1.00 39.41 115 THR A C 1
ATOM 847 O O . THR A 1 115 ? -35.923 19.592 54.259 1.00 39.41 115 THR A O 1
ATOM 850 N N . GLU A 1 116 ? -37.121 18.526 55.868 1.00 43.81 116 GLU A N 1
ATOM 851 C CA . GLU A 1 116 ? -38.490 1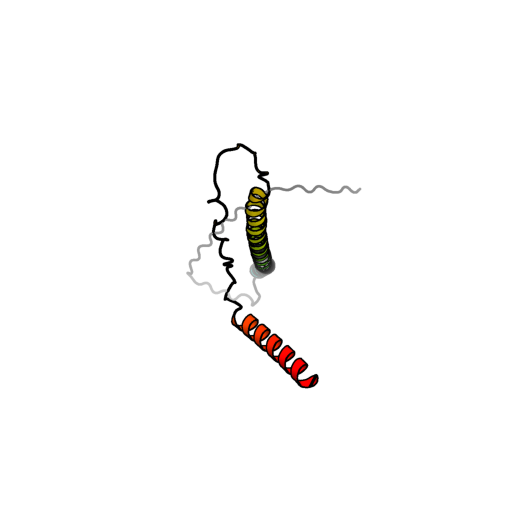8.327 55.313 1.00 43.81 116 GLU A CA 1
ATOM 852 C C . GLU A 1 116 ? -38.709 17.836 53.847 1.00 43.81 116 GLU A C 1
ATOM 854 O O . GLU A 1 116 ? -37.766 17.656 53.090 1.00 43.81 116 GLU A O 1
ATOM 859 N N . PRO A 1 117 ? -39.959 17.529 53.423 1.00 43.91 117 PRO A N 1
ATOM 860 C CA . PRO A 1 117 ? -40.698 16.291 53.690 1.00 43.91 117 PRO A CA 1
ATOM 861 C C . PRO A 1 117 ? -40.994 15.476 52.403 1.00 43.91 117 PRO A C 1
ATOM 863 O O . PRO A 1 117 ? -41.324 16.040 51.373 1.00 43.91 117 PRO A O 1
ATOM 866 N N . GLU A 1 118 ? -40.915 14.140 52.489 1.00 45.88 118 GLU A N 1
ATOM 867 C CA . GLU A 1 118 ? -41.653 13.081 51.742 1.00 45.88 118 GLU A CA 1
ATOM 868 C C . GLU A 1 118 ? -42.024 13.226 50.226 1.00 45.88 118 GLU A C 1
ATOM 870 O O . GLU A 1 118 ? -42.761 12.380 49.724 1.00 45.88 118 GLU A O 1
ATOM 875 N N . GLU A 1 119 ? -41.490 14.169 49.439 1.00 46.84 119 GLU A N 1
ATOM 876 C CA . GLU A 1 119 ? -41.739 14.278 47.978 1.00 46.84 119 GLU A CA 1
ATOM 877 C C . GLU A 1 119 ? -40.590 13.741 47.094 1.00 46.84 119 GLU A C 1
ATOM 879 O O . GLU A 1 119 ? -40.725 13.631 45.876 1.00 46.84 119 GLU A O 1
ATOM 884 N N . GLU A 1 120 ? -39.461 13.318 47.672 1.00 48.38 120 GLU A N 1
ATOM 885 C CA . GLU A 1 120 ? -38.292 12.863 46.894 1.00 48.38 120 GLU A CA 1
ATOM 886 C C . GLU A 1 120 ? -38.343 11.389 46.443 1.00 48.38 120 GLU A C 1
ATOM 888 O O . GLU A 1 120 ? -37.514 10.952 45.641 1.00 48.38 120 GLU A O 1
ATOM 893 N N . ARG A 1 121 ? -39.321 10.592 46.901 1.00 50.19 121 ARG A N 1
ATOM 894 C CA . ARG A 1 121 ? -39.394 9.149 46.572 1.00 50.19 121 ARG A CA 1
ATOM 895 C C . ARG A 1 121 ? -39.936 8.839 45.171 1.00 50.19 121 ARG A C 1
ATOM 897 O O . ARG A 1 121 ? -39.956 7.672 44.786 1.00 50.19 121 ARG A O 1
ATOM 904 N N . SER A 1 122 ? -40.354 9.842 44.397 1.00 52.38 122 SER A N 1
ATOM 905 C CA . SER A 1 122 ? -40.939 9.654 43.062 1.00 52.38 122 SER A CA 1
ATOM 906 C C . SER A 1 122 ? -40.125 10.293 41.938 1.00 52.38 122 SER A C 1
ATOM 908 O O . SER A 1 122 ? -40.701 10.794 40.973 1.00 52.38 122 SER A O 1
ATOM 910 N N . MET A 1 123 ? -38.791 10.288 42.015 1.00 58.25 123 MET A N 1
ATOM 911 C CA . MET A 1 123 ? -38.002 10.545 40.808 1.00 58.25 123 MET A CA 1
ATOM 912 C C . MET A 1 123 ? -38.198 9.357 39.850 1.00 58.25 123 MET A C 1
ATOM 914 O O . MET A 1 123 ? -37.830 8.235 40.209 1.00 58.25 123 MET A O 1
ATOM 918 N N . PRO A 1 124 ? -38.803 9.543 38.660 1.00 73.94 124 PRO A N 1
ATOM 919 C CA . PRO A 1 124 ? -39.038 8.439 37.742 1.00 73.94 124 PRO A CA 1
ATOM 920 C C . PRO A 1 124 ? -37.699 7.822 37.333 1.00 73.94 124 PRO A C 1
ATOM 922 O O . PRO A 1 124 ? -36.768 8.527 36.935 1.00 73.94 124 PRO A O 1
ATOM 925 N N . LEU A 1 125 ? -37.605 6.494 37.451 1.00 68.50 125 LEU A N 1
ATOM 926 C CA . LEU A 1 125 ? -36.415 5.748 37.061 1.00 68.50 125 LEU A CA 1
ATOM 927 C C . LEU A 1 125 ? -36.119 6.042 35.579 1.00 68.50 125 LEU A C 1
ATOM 929 O O . LEU A 1 125 ? -37.045 5.992 34.760 1.00 68.50 125 LEU A O 1
ATOM 933 N N . PRO A 1 126 ? -34.872 6.379 35.206 1.00 79.19 126 PRO A N 1
ATOM 934 C CA . PRO A 1 126 ? -34.548 6.653 33.813 1.00 79.19 126 PRO A CA 1
ATOM 935 C C . PRO A 1 126 ? -34.903 5.443 32.943 1.00 79.19 126 PRO A C 1
ATOM 937 O O . PRO A 1 126 ? -34.609 4.301 33.295 1.00 79.19 126 PRO A O 1
ATOM 940 N N . GLN A 1 127 ? -35.537 5.698 31.797 1.00 78.94 127 GLN A N 1
ATOM 941 C CA . GLN A 1 127 ? -35.869 4.649 30.836 1.00 78.94 127 GLN A CA 1
ATOM 942 C C . GLN A 1 127 ? -34.589 3.986 30.308 1.00 78.94 127 GLN A C 1
ATOM 944 O O . GLN A 1 127 ? -33.606 4.659 29.996 1.00 78.94 127 GLN A O 1
ATOM 949 N N . THR A 1 128 ? -34.609 2.663 30.165 1.00 84.19 128 THR A N 1
ATOM 950 C CA . THR A 1 128 ? -33.455 1.844 29.762 1.00 84.19 128 THR A CA 1
ATOM 951 C C . THR A 1 128 ? -33.316 1.752 28.241 1.00 84.19 128 THR A C 1
ATOM 953 O O . THR A 1 128 ? -33.270 0.661 27.672 1.00 84.19 128 THR A O 1
ATOM 956 N N . LEU A 1 129 ? -33.296 2.894 27.555 1.00 86.00 129 LEU A N 1
ATOM 957 C CA . LEU A 1 129 ? -33.131 2.926 26.102 1.00 86.00 129 LEU A CA 1
ATOM 958 C C . LEU A 1 129 ? -31.651 2.786 25.726 1.00 86.00 129 LEU A C 1
ATOM 960 O O . LEU A 1 129 ? -30.812 3.575 26.159 1.00 86.00 129 LEU A O 1
ATOM 964 N N . VAL A 1 130 ? -31.342 1.800 24.881 1.00 89.12 130 VAL A N 1
ATOM 965 C CA . VAL A 1 130 ? -29.990 1.519 24.378 1.00 89.12 130 VAL A CA 1
ATOM 966 C C . VAL A 1 130 ? -30.018 1.498 22.852 1.00 89.12 130 VAL A C 1
ATOM 968 O O . VAL A 1 130 ? -30.985 1.042 22.244 1.00 89.12 130 VAL A O 1
ATOM 971 N N . ARG A 1 131 ? -28.961 2.011 22.215 1.00 89.69 131 ARG A N 1
ATOM 972 C CA . ARG A 1 131 ? -28.801 1.946 20.757 1.00 89.69 131 ARG A CA 1
ATOM 973 C C . ARG A 1 131 ? -28.152 0.617 20.380 1.00 89.69 131 ARG A C 1
ATOM 975 O O . ARG A 1 131 ? -27.032 0.353 20.804 1.00 89.69 131 ARG A O 1
ATOM 982 N N . ILE A 1 132 ? -28.838 -0.180 19.567 1.00 87.69 132 ILE A N 1
ATOM 983 C CA . ILE A 1 132 ? -28.305 -1.407 18.965 1.00 87.69 132 ILE A CA 1
ATOM 984 C C . ILE A 1 132 ? -28.106 -1.134 17.464 1.00 87.69 132 ILE A C 1
ATOM 986 O O . ILE A 1 132 ? -29.064 -0.696 16.820 1.00 87.69 132 ILE A O 1
ATOM 990 N N . PRO A 1 133 ? -26.907 -1.349 16.892 1.00 86.75 133 PRO A N 1
ATOM 991 C CA . PRO A 1 133 ? -26.695 -1.223 15.451 1.00 86.75 133 PRO A CA 1
ATOM 992 C C . PRO A 1 133 ? -27.614 -2.169 14.665 1.00 86.75 133 PRO A C 1
ATOM 994 O O . PRO A 1 133 ? -27.677 -3.363 14.951 1.00 86.75 133 PRO A O 1
ATOM 997 N N . THR A 1 134 ? -28.322 -1.650 13.661 1.00 84.25 134 THR A N 1
ATOM 998 C CA . THR A 1 134 ? -29.273 -2.428 12.841 1.00 84.25 134 THR A CA 1
ATOM 999 C C . THR A 1 134 ? -28.626 -3.082 11.618 1.00 84.25 134 THR A C 1
ATOM 1001 O O . THR A 1 134 ? -29.276 -3.831 10.897 1.00 84.25 134 THR A O 1
ATOM 1004 N N . GLU A 1 135 ? -27.337 -2.840 11.394 1.00 82.56 135 GLU A N 1
A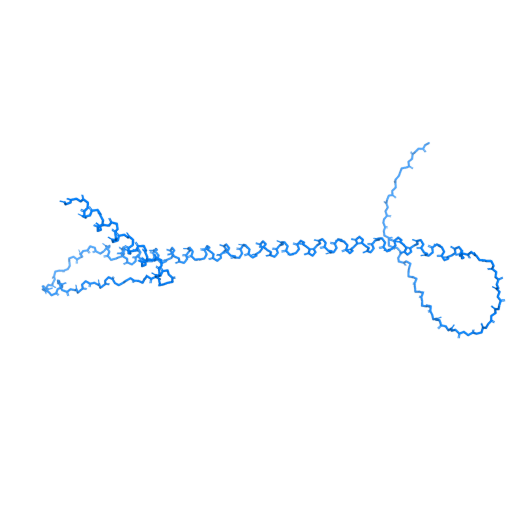TOM 1005 C CA . GLU A 1 135 ? -26.559 -3.308 10.234 1.00 82.56 135 GLU A CA 1
ATOM 1006 C C . GLU A 1 135 ? -26.429 -4.843 10.198 1.00 82.56 135 GLU A C 1
ATOM 1008 O O . GLU A 1 135 ? -26.275 -5.450 9.141 1.00 82.56 135 GLU A O 1
ATOM 1013 N N . HIS A 1 136 ? -26.567 -5.487 11.360 1.00 67.50 136 HIS A N 1
ATOM 1014 C CA . HIS A 1 136 ? -26.606 -6.942 11.534 1.00 67.50 136 HIS A CA 1
ATOM 1015 C C . HIS A 1 136 ? -27.994 -7.448 11.963 1.00 67.50 136 HIS A C 1
ATOM 1017 O O . HIS A 1 136 ? -28.133 -8.574 12.434 1.00 67.50 136 HIS A O 1
ATOM 1023 N N . ALA A 1 137 ? -29.046 -6.638 11.807 1.00 69.19 137 ALA A N 1
ATOM 1024 C CA . ALA A 1 137 ? -30.403 -7.035 12.181 1.00 69.19 137 ALA A CA 1
ATOM 1025 C C . ALA A 1 137 ? -30.869 -8.366 11.549 1.00 69.19 137 ALA A C 1
ATOM 1027 O O . ALA A 1 137 ? -31.467 -9.153 12.282 1.00 69.19 137 ALA A O 1
ATOM 1028 N N . PRO A 1 138 ? -30.561 -8.695 10.272 1.00 72.31 138 PRO A N 1
ATOM 1029 C CA . PRO A 1 138 ? -30.989 -9.966 9.681 1.00 72.31 138 PRO A CA 1
ATOM 1030 C C . PRO A 1 138 ? -30.335 -11.184 10.347 1.00 72.31 138 PRO A C 1
ATOM 1032 O O . PRO A 1 138 ? -30.986 -12.201 10.565 1.00 72.31 138 PRO A O 1
ATOM 1035 N N . THR A 1 139 ? -29.051 -11.092 10.708 1.00 71.62 139 THR A N 1
ATOM 1036 C CA . THR A 1 139 ? -28.328 -12.195 11.359 1.00 71.62 139 THR A CA 1
ATOM 1037 C C . THR A 1 139 ? -28.715 -12.343 12.827 1.00 71.62 139 THR A C 1
ATOM 1039 O O . THR A 1 139 ? -28.758 -13.466 13.325 1.00 71.62 139 THR A O 1
ATOM 1042 N N . LEU A 1 140 ? -29.046 -11.242 13.510 1.00 68.62 140 LEU A N 1
ATOM 1043 C CA . LEU A 1 140 ? -29.588 -11.265 14.872 1.00 68.62 140 LEU A CA 1
ATOM 1044 C C . LEU A 1 140 ? -31.018 -11.823 14.919 1.00 68.62 140 LEU A C 1
ATOM 1046 O O . LEU A 1 140 ? -31.324 -12.588 15.829 1.00 68.62 140 LEU A O 1
ATOM 1050 N N . GLN A 1 141 ? -31.871 -11.497 13.940 1.00 72.31 141 GLN A N 1
ATOM 1051 C CA . GLN A 1 141 ? -33.212 -12.085 13.809 1.00 72.31 141 GLN A CA 1
ATOM 1052 C C . GLN A 1 141 ? -33.133 -13.589 13.551 1.00 72.31 141 GLN A C 1
ATOM 1054 O O . GLN A 1 141 ? -33.762 -14.351 14.277 1.00 72.31 141 GLN A O 1
ATOM 1059 N N . ALA A 1 142 ? -32.273 -14.024 12.625 1.00 75.38 142 ALA A N 1
ATOM 1060 C CA . ALA A 1 142 ? -32.057 -15.446 12.375 1.00 75.38 142 ALA A CA 1
ATOM 1061 C C . ALA A 1 142 ? -31.540 -16.182 13.627 1.00 75.38 142 ALA A C 1
ATOM 1063 O O . ALA A 1 142 ? -32.003 -17.275 13.937 1.00 75.38 142 ALA A O 1
ATOM 1064 N N . GLN A 1 143 ? -30.605 -15.597 14.387 1.00 72.62 143 GLN A N 1
ATOM 1065 C CA . GLN A 1 143 ? -30.128 -16.197 15.643 1.00 72.62 143 GLN A CA 1
ATOM 1066 C C . GLN A 1 143 ? -31.212 -16.238 16.727 1.00 72.62 143 GLN A C 1
ATOM 1068 O O . GLN A 1 143 ? -31.288 -17.219 17.467 1.00 72.62 143 GLN A O 1
ATOM 1073 N N . ALA A 1 144 ? -32.054 -15.206 16.815 1.00 78.81 144 ALA A N 1
ATOM 1074 C CA . ALA A 1 144 ? -33.173 -15.173 17.750 1.00 78.81 144 ALA A CA 1
ATOM 1075 C C . ALA A 1 144 ? -34.227 -16.238 17.406 1.00 78.81 144 ALA A C 1
ATOM 1077 O O . ALA A 1 144 ? -34.648 -16.967 18.297 1.00 78.81 144 ALA A O 1
ATOM 1078 N N . GLU A 1 145 ? -34.594 -16.389 16.131 1.00 77.31 145 GLU A N 1
ATOM 1079 C CA . GLU A 1 145 ? -35.528 -17.422 15.660 1.00 77.31 145 GLU A CA 1
ATOM 1080 C C . GLU A 1 145 ? -34.992 -18.835 15.934 1.00 77.31 145 GLU A C 1
ATOM 1082 O O . GLU A 1 145 ? -35.692 -19.646 16.535 1.00 77.31 145 GLU A O 1
ATOM 1087 N N . ASN A 1 146 ? -33.715 -19.100 15.636 1.00 76.06 146 ASN A N 1
ATOM 1088 C CA . ASN A 1 146 ? -33.083 -20.390 15.947 1.00 76.06 146 ASN A CA 1
ATOM 1089 C C . ASN A 1 146 ? -33.051 -20.690 17.461 1.00 76.06 146 ASN A C 1
ATOM 1091 O O . ASN A 1 146 ? -33.211 -21.841 17.875 1.00 76.06 146 ASN A O 1
ATOM 1095 N N . ALA A 1 147 ? -32.845 -19.674 18.307 1.00 76.06 147 ALA A N 1
ATOM 1096 C CA . ALA A 1 147 ? -32.863 -19.842 19.762 1.00 76.06 147 ALA A CA 1
ATOM 1097 C C . ALA A 1 147 ? -34.274 -20.145 20.300 1.00 76.06 147 ALA A C 1
ATOM 1099 O O . ALA A 1 147 ? -34.415 -20.904 21.262 1.00 76.06 147 ALA A O 1
ATOM 1100 N N . ILE A 1 148 ? -35.310 -19.580 19.673 1.00 76.25 148 ILE A N 1
ATOM 1101 C CA . ILE A 1 148 ? -36.713 -19.825 20.024 1.00 76.25 148 ILE A CA 1
ATOM 1102 C C . ILE A 1 148 ? -37.129 -21.235 19.577 1.00 76.25 148 ILE A C 1
ATOM 1104 O O . ILE A 1 148 ? -37.638 -21.999 20.396 1.00 76.25 148 ILE A O 1
ATOM 1108 N N . GLU A 1 149 ? -36.814 -21.639 18.343 1.00 70.81 149 GLU A N 1
ATOM 1109 C CA . GLU A 1 149 ? -37.114 -22.986 17.828 1.00 70.81 149 GLU A CA 1
ATOM 1110 C C . GLU A 1 149 ? -36.426 -24.096 18.645 1.00 70.81 149 GLU A C 1
ATOM 1112 O O . GLU A 1 149 ? -37.028 -25.133 18.934 1.00 70.81 149 GLU A O 1
ATOM 1117 N N . GLY A 1 150 ? -35.183 -23.879 19.094 1.00 71.56 150 GLY A N 1
ATOM 1118 C CA . GLY A 1 150 ? -34.476 -24.822 19.969 1.00 71.56 150 GLY A CA 1
ATOM 1119 C C . GLY A 1 150 ? -35.122 -24.989 21.354 1.00 71.56 150 GLY A C 1
ATOM 1120 O O . GLY A 1 150 ? -35.123 -26.092 21.917 1.00 71.56 150 GLY A O 1
ATOM 1121 N N . ALA A 1 151 ? -35.707 -23.916 21.894 1.00 69.19 151 ALA A N 1
ATOM 1122 C CA . ALA A 1 151 ? -36.441 -23.949 23.158 1.00 69.19 151 ALA A CA 1
ATOM 1123 C C . ALA A 1 151 ? -37.806 -24.647 23.012 1.00 69.19 151 ALA A C 1
ATOM 1125 O O . ALA A 1 151 ? -38.196 -25.429 23.884 1.00 69.19 151 ALA A O 1
ATOM 1126 N N . GLU A 1 152 ? -38.503 -24.433 21.893 1.00 65.94 152 GLU A N 1
ATOM 1127 C CA . GLU A 1 152 ? -39.782 -25.090 21.598 1.00 65.94 152 GLU A CA 1
ATOM 1128 C C . GLU A 1 152 ? -39.621 -26.601 21.367 1.00 65.94 152 GLU A C 1
ATOM 1130 O O . GLU A 1 152 ? -40.400 -27.394 21.907 1.00 65.94 152 GLU A O 1
ATOM 1135 N N . ASN A 1 153 ? -38.560 -27.028 20.676 1.00 66.06 153 ASN A N 1
ATOM 1136 C CA . ASN A 1 153 ? -38.278 -28.453 20.463 1.00 66.06 153 ASN A CA 1
ATOM 1137 C C . ASN A 1 153 ? -37.908 -29.187 21.767 1.00 66.06 153 ASN A C 1
ATOM 1139 O O . ASN A 1 153 ? -38.330 -30.324 21.984 1.00 66.06 153 ASN A O 1
ATOM 1143 N N . SER A 1 154 ? -37.167 -28.533 22.674 1.00 70.75 154 SER A N 1
ATOM 1144 C CA . SER A 1 154 ? -36.861 -29.101 24.002 1.00 70.75 154 SER A CA 1
ATOM 1145 C C . SER A 1 154 ? -38.105 -29.222 24.890 1.00 70.75 154 SER A C 1
ATOM 1147 O O . SER A 1 154 ? -38.240 -30.183 25.652 1.00 70.75 154 SER A O 1
ATOM 1149 N N . SER A 1 155 ? -39.037 -28.272 24.772 1.00 71.44 155 SER A N 1
ATOM 1150 C CA . SER A 1 155 ? -40.329 -28.294 25.467 1.00 71.44 155 SER A CA 1
ATOM 1151 C C . SER A 1 155 ? -41.238 -29.429 24.968 1.00 71.44 155 SER A C 1
ATOM 1153 O O . SER A 1 155 ? -41.859 -30.117 25.779 1.00 71.44 155 SER A O 1
ATOM 1155 N N . MET A 1 156 ? -41.266 -29.697 23.654 1.00 65.75 156 MET A N 1
ATOM 1156 C CA . MET A 1 156 ? -42.051 -30.799 23.075 1.00 65.75 156 MET A CA 1
ATOM 1157 C C . MET A 1 156 ? -41.510 -32.194 23.407 1.00 65.75 156 MET A C 1
ATOM 1159 O O . MET A 1 156 ? -42.302 -33.116 23.569 1.00 65.75 156 MET A O 1
ATOM 1163 N N . LEU A 1 157 ? -40.190 -32.364 23.523 1.00 68.81 157 LEU A N 1
ATOM 1164 C CA . LEU A 1 157 ? -39.581 -33.666 23.830 1.00 68.81 157 LEU A CA 1
ATOM 1165 C C . LEU A 1 157 ? -39.768 -34.089 25.302 1.00 68.81 157 LEU A C 1
ATOM 1167 O O . LEU A 1 157 ? -39.577 -35.253 25.645 1.00 68.81 157 LEU A O 1
ATOM 1171 N N . SER A 1 158 ? -40.137 -33.145 26.171 1.00 64.19 158 SER A N 1
ATOM 1172 C CA . SER A 1 158 ? -40.261 -33.344 27.621 1.00 64.19 158 SER A CA 1
ATOM 1173 C C . SER A 1 158 ? -41.693 -33.656 28.087 1.00 64.19 158 SER A C 1
ATOM 1175 O O . SER A 1 158 ? -41.956 -33.627 29.292 1.00 64.19 158 SER A O 1
ATOM 1177 N N . ARG A 1 159 ? -42.627 -33.915 27.164 1.00 50.03 159 ARG A N 1
ATOM 1178 C CA . ARG A 1 159 ? -44.057 -34.124 27.435 1.00 50.03 159 ARG A CA 1
ATOM 1179 C C . ARG A 1 159 ? -44.535 -35.473 26.910 1.00 50.03 159 ARG A C 1
ATOM 1181 O O . ARG A 1 159 ? -45.393 -36.068 27.598 1.00 50.03 159 ARG A O 1
#

Solvent-accessible surface area (backbone atoms only — not comparable to full-atom values): 10467 Å² total; per-residue (Å²): 141,87,85,85,88,81,90,80,84,83,90,78,85,77,82,73,89,78,84,79,85,83,81,92,80,84,89,79,93,74,96,71,71,103,63,84,56,70,71,56,54,53,51,49,53,53,52,51,54,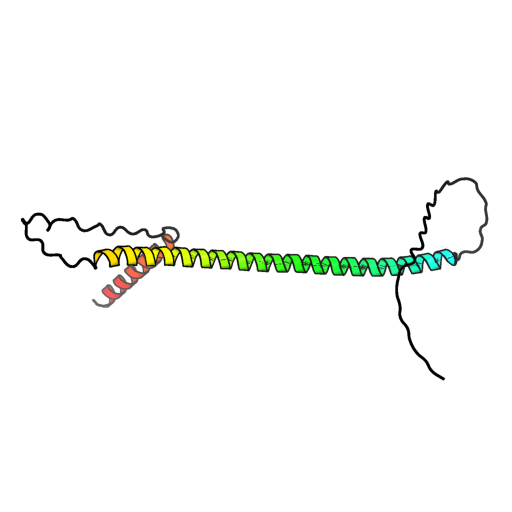53,49,51,54,52,50,51,53,51,51,52,51,52,52,51,52,52,49,52,55,56,48,49,55,51,50,50,54,52,50,54,53,49,52,54,49,50,53,51,52,55,50,51,51,52,53,54,48,52,50,50,65,53,53,63,68,69,70,65,74,85,76,90,73,95,76,88,78,98,70,77,87,70,69,78,77,79,78,89,82,76,93,74,82,66,92,53,43,70,63,52,49,52,51,50,51,54,55,48,53,56,52,53,54,55,56,62,76,74,111

InterPro domains:
  IPR013963 DASH complex subunit Dad2 [PF08654] (42-134)
  IPR013963 DASH complex subunit Dad2 [PTHR28036] (37-139)

Organism: Colletotrichum orbiculare (strain 104-T / ATCC 96160 / CBS 514.97 / LARS 414 / MAFF 240422) (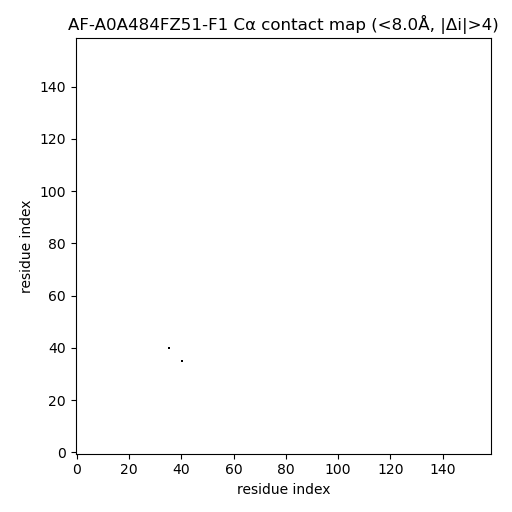NCBI:txid1213857)

pLDDT: mean 74.99, std 20.92, range [35.88, 98.5]

Mean predicted aligned error: 19.6 Å